Protein AF-A0A1N5U820-F1 (afdb_mo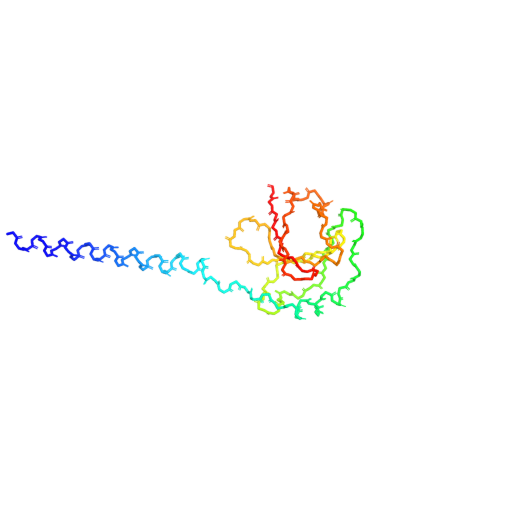nomer_lite)

Organism: NCBI:txid709881

Sequence (133 aa):
MRIARWWWIIGVTAVVAVVVATVLVVVLPQVIRPGCSFDRATFDQVVAKLPAPPTDSEAYDPVDAPSKIGSCRILGSYGVTGGYIFYGESPGFDDSGWGYFPAGPNGDLGNGAWEAPQFELIEGSWYTWTASW

Secondary structure (DSSP, 8-state):
-HHHHHHHHHHHHHHHHHHHHHIIIIIHHHH--------HHHHHHHHTTS-PPP-STT-EEE----SEETTEEEEEEEEETTEEEEEE--SSSSEEEEEE-TT---S--SSSSSEEEEEEEEETTEEEEEEE-

Foldseek 3Di:
DVPVVVVVVVVVVVVVVVVVVCCVPPVVCVVDDPQDDDDPVQVVVQVVPWDQADQDLQFWAWTDGDCDGRNWGFPTKTRFHQWIDTFTDDPDPKTWDKIFHQPDDDQRSRNPPFDTKDWDDDDHRMTIIITDD

Structure (mmCIF, N/CA/C/O backbone):
data_AF-A0A1N5U820-F1
#
_entry.id   AF-A0A1N5U820-F1
#
loop_
_atom_site.group_PDB
_atom_site.id
_atom_site.type_symbol
_atom_site.label_atom_id
_atom_site.label_alt_id
_atom_site.label_comp_id
_atom_site.label_asym_id
_atom_site.label_entity_id
_atom_site.label_seq_id
_atom_site.pdbx_PDB_ins_code
_atom_site.Cartn_x
_atom_site.Cartn_y
_atom_site.Cartn_z
_atom_site.occupancy
_atom_site.B_iso_or_equiv
_atom_site.auth_seq_id
_atom_site.auth_comp_id
_atom_site.auth_asym_id
_atom_site.auth_atom_id
_atom_site.pdbx_PDB_model_num
ATOM 1 N N . MET A 1 1 ? 42.452 13.610 -47.689 1.00 53.88 1 MET A N 1
ATOM 2 C CA . MET A 1 1 ? 41.547 13.980 -46.569 1.00 53.88 1 MET A CA 1
ATOM 3 C C . MET A 1 1 ? 40.154 13.319 -46.585 1.00 53.88 1 MET A C 1
ATOM 5 O O . MET A 1 1 ? 39.426 13.491 -45.620 1.00 53.88 1 MET A O 1
ATOM 9 N N . ARG A 1 2 ? 39.751 12.535 -47.604 1.00 57.34 2 ARG A N 1
ATOM 10 C CA . ARG A 1 2 ? 38.417 11.884 -47.631 1.00 57.34 2 ARG A CA 1
ATOM 11 C C . ARG A 1 2 ? 38.283 10.644 -46.733 1.00 57.34 2 ARG A C 1
ATOM 13 O O . ARG A 1 2 ? 37.212 10.409 -46.195 1.00 57.34 2 ARG A O 1
ATOM 20 N N . ILE A 1 3 ? 39.371 9.895 -46.542 1.00 59.06 3 ILE A N 1
ATOM 21 C CA . ILE A 1 3 ? 39.363 8.610 -45.823 1.00 59.06 3 ILE A CA 1
ATOM 22 C C . ILE A 1 3 ? 39.182 8.827 -44.311 1.00 59.06 3 ILE A C 1
ATOM 24 O O . ILE A 1 3 ? 38.300 8.227 -43.712 1.00 59.06 3 ILE A O 1
ATOM 28 N N . ALA A 1 4 ? 39.922 9.763 -43.706 1.00 61.66 4 ALA A N 1
ATOM 29 C CA . ALA A 1 4 ? 39.846 10.050 -42.267 1.00 61.66 4 ALA A CA 1
ATOM 30 C C . ALA A 1 4 ? 38.443 10.482 -41.797 1.00 61.66 4 ALA A C 1
ATOM 32 O O . ALA A 1 4 ? 38.001 10.097 -40.720 1.00 61.66 4 ALA A O 1
ATOM 33 N N . ARG A 1 5 ? 37.711 11.230 -42.635 1.00 63.62 5 ARG A N 1
ATOM 34 C CA . ARG A 1 5 ? 36.337 11.669 -42.353 1.00 63.62 5 ARG A CA 1
ATOM 35 C C . ARG A 1 5 ? 35.337 10.506 -42.349 1.00 63.62 5 ARG A C 1
ATOM 37 O O . ARG A 1 5 ? 34.375 10.544 -41.597 1.00 63.62 5 ARG A O 1
ATOM 44 N N . TRP A 1 6 ? 35.572 9.475 -43.160 1.00 62.66 6 TRP A N 1
ATOM 45 C CA . TRP A 1 6 ? 34.725 8.280 -43.228 1.00 62.66 6 TRP A CA 1
ATOM 46 C C . TRP A 1 6 ? 34.872 7.397 -41.983 1.00 62.66 6 TRP A C 1
ATOM 48 O O . TRP A 1 6 ? 33.872 7.007 -41.388 1.00 62.66 6 TRP A O 1
ATOM 58 N N . TRP A 1 7 ? 36.108 7.165 -41.534 1.00 70.12 7 TRP A N 1
ATOM 59 C CA . TRP A 1 7 ? 36.382 6.413 -40.302 1.00 70.12 7 TRP A CA 1
ATOM 60 C C . TRP A 1 7 ? 35.837 7.112 -39.051 1.00 70.12 7 TRP A C 1
ATOM 62 O O . TRP A 1 7 ? 35.310 6.451 -38.160 1.00 70.12 7 TRP A O 1
ATOM 72 N N . TRP A 1 8 ? 35.883 8.448 -39.019 1.00 68.38 8 TRP A N 1
ATOM 73 C CA . TRP A 1 8 ? 35.273 9.245 -37.951 1.00 68.38 8 TRP A CA 1
ATOM 74 C C . TRP A 1 8 ? 33.753 9.080 -37.876 1.00 68.38 8 TRP A C 1
ATOM 76 O O . TRP A 1 8 ? 33.215 8.891 -36.789 1.00 68.38 8 TRP A O 1
ATOM 86 N N . ILE A 1 9 ? 33.059 9.108 -39.018 1.00 71.38 9 ILE A N 1
ATOM 87 C CA . ILE A 1 9 ? 31.601 8.923 -39.055 1.00 71.38 9 ILE A CA 1
ATOM 88 C C . ILE A 1 9 ? 31.234 7.525 -38.547 1.00 71.38 9 ILE A C 1
ATOM 90 O O . ILE A 1 9 ? 30.357 7.400 -37.697 1.00 71.38 9 ILE A O 1
ATOM 94 N N . ILE A 1 10 ? 31.935 6.481 -39.001 1.00 74.88 10 ILE A N 1
ATOM 95 C CA . ILE A 1 10 ? 31.683 5.099 -38.562 1.00 74.88 10 ILE A CA 1
ATOM 96 C C . ILE A 1 10 ? 31.910 4.958 -37.050 1.00 74.88 10 ILE A C 1
ATOM 98 O O . ILE A 1 10 ? 31.061 4.396 -36.360 1.00 74.88 10 ILE A O 1
ATOM 102 N N . GLY A 1 11 ? 33.004 5.521 -36.525 1.00 71.88 11 GLY A N 1
ATOM 103 C CA . GLY A 1 11 ? 33.309 5.493 -35.093 1.00 71.88 11 GLY A CA 1
ATOM 104 C C . GLY A 1 11 ? 32.236 6.177 -34.244 1.00 71.88 11 GLY A C 1
ATOM 105 O O . GLY A 1 11 ? 31.749 5.590 -33.281 1.00 71.88 11 GLY A O 1
ATOM 106 N N . VAL A 1 12 ? 31.801 7.380 -34.633 1.00 76.81 12 VAL A N 1
ATOM 107 C CA . VAL A 1 12 ? 30.736 8.109 -33.920 1.00 76.81 12 VAL A CA 1
ATOM 108 C C . VAL A 1 12 ? 29.416 7.341 -33.973 1.00 76.81 12 VAL A C 1
ATOM 110 O O . VAL A 1 12 ? 28.738 7.219 -32.956 1.00 76.81 12 VAL A O 1
ATOM 113 N N . THR A 1 13 ? 29.067 6.769 -35.126 1.00 76.62 13 THR A N 1
ATOM 114 C CA . THR A 1 13 ? 27.813 6.016 -35.283 1.00 76.62 13 THR A CA 1
ATOM 115 C C . THR A 1 13 ? 27.815 4.747 -34.430 1.00 76.62 13 THR A C 1
ATOM 117 O O . THR A 1 13 ? 26.808 4.437 -33.800 1.00 76.62 13 THR A O 1
ATOM 120 N N . ALA A 1 14 ? 28.951 4.045 -34.349 1.00 77.12 14 ALA A N 1
ATOM 121 C CA . ALA A 1 14 ? 29.101 2.868 -33.498 1.00 77.12 14 ALA A CA 1
ATOM 122 C C . ALA A 1 14 ? 28.970 3.218 -32.008 1.00 77.12 14 ALA A C 1
ATOM 124 O O . ALA A 1 14 ? 28.256 2.531 -31.282 1.00 77.12 14 ALA A O 1
ATOM 125 N N . VAL A 1 15 ? 29.590 4.314 -31.557 1.00 81.88 15 VAL A N 1
ATOM 126 C CA . VAL A 1 15 ? 29.475 4.772 -30.162 1.00 81.88 15 VAL A CA 1
ATOM 127 C C . VAL A 1 15 ? 28.038 5.174 -29.837 1.00 81.88 15 VAL A C 1
ATOM 129 O O . VAL A 1 15 ? 27.503 4.740 -28.821 1.00 81.88 15 VAL A O 1
ATOM 132 N N . VAL A 1 16 ? 27.378 5.939 -30.711 1.00 84.75 16 VAL A N 1
ATOM 133 C CA . VAL A 1 16 ? 25.972 6.328 -30.517 1.00 84.75 16 VAL A CA 1
ATOM 134 C C . VAL A 1 16 ? 25.066 5.097 -30.488 1.00 84.75 16 VAL A C 1
ATOM 136 O O . VAL A 1 16 ? 24.220 4.997 -29.605 1.00 84.75 16 VAL A O 1
ATOM 139 N N . ALA A 1 17 ? 25.268 4.130 -31.385 1.00 82.38 17 ALA A N 1
ATOM 140 C CA . ALA A 1 17 ? 24.495 2.891 -31.395 1.00 82.38 17 ALA A CA 1
ATOM 141 C C . ALA A 1 17 ? 24.671 2.090 -30.097 1.00 82.38 17 ALA A C 1
ATOM 143 O O . ALA A 1 17 ? 23.684 1.608 -29.546 1.00 82.38 17 ALA A O 1
ATOM 144 N N . VAL A 1 18 ? 25.897 1.994 -29.571 1.00 83.00 18 VAL A N 1
ATOM 145 C CA . VAL A 1 18 ? 26.172 1.322 -28.291 1.00 83.00 18 VAL A CA 1
ATOM 146 C C . VAL A 1 18 ? 25.516 2.063 -27.131 1.00 83.00 18 VAL A C 1
ATOM 148 O O . VAL A 1 18 ? 24.887 1.423 -26.293 1.00 83.00 18 VAL A O 1
ATOM 151 N N . VAL A 1 19 ? 25.597 3.394 -27.086 1.00 82.44 19 VAL A N 1
ATOM 152 C CA . VAL A 1 19 ? 24.952 4.192 -26.031 1.00 82.44 19 VAL A CA 1
ATOM 153 C C . VAL A 1 19 ? 23.434 4.023 -26.080 1.00 82.44 19 VAL A C 1
ATOM 155 O O . VAL A 1 19 ? 22.825 3.723 -25.058 1.00 82.44 19 VAL A O 1
ATOM 158 N N . VAL A 1 20 ? 22.822 4.132 -27.261 1.00 83.75 20 VAL A N 1
ATOM 159 C CA . VAL A 1 20 ? 21.371 3.960 -27.440 1.00 83.75 20 VAL A CA 1
ATOM 160 C C . VAL A 1 20 ? 20.937 2.541 -27.075 1.00 83.75 20 VAL A C 1
ATOM 162 O O . VAL A 1 20 ? 19.967 2.377 -26.340 1.00 83.75 20 VAL A O 1
ATOM 165 N N . ALA A 1 21 ? 21.669 1.515 -27.516 1.00 81.50 21 ALA A N 1
ATOM 166 C CA . ALA A 1 21 ? 21.393 0.129 -27.146 1.00 81.50 21 ALA A CA 1
ATOM 167 C C . ALA A 1 21 ? 21.536 -0.097 -25.634 1.00 81.50 21 ALA A C 1
ATOM 169 O O . ALA A 1 21 ? 20.701 -0.764 -25.035 1.00 81.50 21 ALA A O 1
ATOM 170 N N . THR A 1 22 ? 22.543 0.504 -24.998 1.00 78.06 22 THR A N 1
ATOM 171 C CA . THR A 1 22 ? 22.745 0.409 -23.545 1.00 78.06 22 THR A CA 1
ATOM 172 C C . THR A 1 22 ? 21.602 1.083 -22.789 1.00 78.06 22 THR A C 1
ATOM 174 O O . THR A 1 22 ? 21.066 0.502 -21.852 1.00 78.06 22 THR A O 1
ATOM 177 N N . VAL A 1 23 ? 21.155 2.263 -23.226 1.00 75.81 23 VAL A N 1
ATOM 178 C CA . VAL A 1 23 ? 19.983 2.937 -22.645 1.00 75.81 23 VAL A CA 1
ATOM 179 C C . VAL A 1 23 ? 18.721 2.087 -22.829 1.00 75.81 23 VAL A C 1
ATOM 181 O O . VAL A 1 23 ? 17.976 1.882 -21.874 1.00 75.81 23 VAL A O 1
ATOM 184 N N . LEU A 1 24 ? 18.502 1.520 -24.016 1.00 73.69 24 LEU A N 1
ATOM 185 C CA . LEU A 1 24 ? 17.335 0.678 -24.300 1.00 73.69 24 LEU A CA 1
ATOM 186 C C . LEU A 1 24 ? 17.327 -0.643 -23.514 1.00 73.69 24 LEU A C 1
ATOM 188 O O . LEU A 1 24 ? 16.258 -1.106 -23.130 1.00 73.69 24 LEU A O 1
ATOM 192 N N . VAL A 1 25 ? 18.489 -1.259 -23.289 1.00 72.50 25 VAL A N 1
ATOM 193 C CA . VAL A 1 25 ? 18.595 -2.586 -22.656 1.00 72.50 25 VAL A CA 1
ATOM 194 C C . VAL A 1 25 ? 18.757 -2.499 -21.140 1.00 72.50 25 VAL A C 1
ATOM 196 O O . VAL A 1 25 ? 18.289 -3.383 -20.432 1.00 72.50 25 VAL A O 1
ATOM 199 N N . VAL A 1 26 ? 19.410 -1.460 -20.623 1.00 65.69 26 VAL A N 1
ATOM 200 C CA . VAL A 1 26 ? 19.708 -1.345 -19.186 1.00 65.69 26 VAL A CA 1
ATOM 201 C C . VAL A 1 26 ? 18.745 -0.391 -18.497 1.00 65.69 26 VAL A C 1
ATOM 203 O O . VAL A 1 26 ? 18.209 -0.718 -17.443 1.00 65.69 26 VAL A O 1
ATOM 206 N N . VAL A 1 27 ? 18.493 0.773 -19.096 1.00 61.59 27 VAL A N 1
ATOM 207 C CA . VAL A 1 27 ? 17.719 1.842 -18.448 1.00 61.59 27 VAL A CA 1
ATOM 208 C C . VAL A 1 27 ? 16.228 1.661 -18.711 1.00 61.59 27 VAL A C 1
ATOM 210 O O . VAL A 1 27 ? 15.418 1.742 -17.792 1.00 61.59 27 VAL A O 1
ATOM 213 N N . LEU A 1 28 ? 15.840 1.345 -19.947 1.00 54.75 28 LEU A N 1
ATOM 214 C CA . LEU A 1 28 ? 14.427 1.210 -20.302 1.00 54.75 28 LEU A CA 1
ATOM 215 C C . LEU A 1 28 ? 13.688 0.117 -19.515 1.00 54.75 28 LEU A C 1
ATOM 217 O O . LEU A 1 28 ? 12.572 0.388 -19.097 1.00 54.75 28 LEU A O 1
ATOM 221 N N . PRO A 1 29 ? 14.255 -1.072 -19.232 1.00 52.81 29 PRO A N 1
ATOM 222 C CA . PRO A 1 29 ? 13.578 -2.079 -18.415 1.00 52.81 29 PRO A CA 1
ATOM 223 C C . PRO A 1 29 ? 13.553 -1.739 -16.925 1.00 52.81 29 PRO A C 1
ATOM 225 O O . PRO A 1 29 ? 12.879 -2.430 -16.170 1.00 52.81 29 PRO A O 1
ATOM 228 N N . GLN A 1 30 ? 14.303 -0.728 -16.478 1.00 51.09 30 GLN A N 1
ATOM 229 C CA . GLN A 1 30 ? 14.186 -0.175 -15.126 1.00 51.09 30 GLN A CA 1
ATOM 230 C C . GLN A 1 30 ? 13.092 0.899 -15.060 1.00 51.09 30 GLN A C 1
ATOM 232 O O . GLN A 1 30 ? 12.391 0.988 -14.060 1.00 51.09 30 GLN A O 1
ATOM 237 N N . VAL A 1 31 ? 12.905 1.662 -16.142 1.00 49.84 31 VAL A N 1
ATOM 238 C CA . VAL A 1 31 ? 11.881 2.720 -16.260 1.00 49.84 31 VAL A CA 1
ATOM 239 C C . VAL A 1 31 ? 10.513 2.163 -16.687 1.00 49.84 31 VAL A C 1
ATOM 241 O O . VAL A 1 31 ? 9.473 2.682 -16.303 1.00 49.84 31 VAL A O 1
ATOM 244 N N . ILE A 1 32 ? 10.515 1.086 -17.471 1.00 43.62 32 ILE A N 1
ATOM 245 C CA . ILE A 1 32 ? 9.355 0.396 -18.043 1.00 43.62 32 ILE A CA 1
ATOM 246 C C . ILE A 1 32 ? 9.423 -1.072 -17.611 1.00 43.62 32 ILE A C 1
ATOM 248 O O . ILE A 1 32 ? 9.429 -1.993 -18.428 1.00 43.62 32 ILE A O 1
ATOM 252 N N . ARG A 1 33 ? 9.486 -1.337 -16.304 1.00 50.72 33 ARG A N 1
ATOM 253 C CA . ARG A 1 33 ? 8.813 -2.560 -15.856 1.00 50.72 33 ARG A CA 1
ATOM 254 C C . ARG A 1 33 ? 7.325 -2.271 -15.983 1.00 50.72 33 ARG A C 1
ATOM 256 O O . ARG A 1 33 ? 6.921 -1.160 -15.641 1.00 50.72 33 ARG A O 1
ATOM 263 N N . PRO A 1 34 ? 6.494 -3.211 -16.453 1.00 45.06 34 PRO A N 1
ATOM 264 C CA . PRO A 1 34 ? 5.074 -3.128 -16.179 1.00 45.06 34 PRO A CA 1
ATOM 265 C C . PRO A 1 34 ? 4.940 -3.284 -14.661 1.00 45.06 34 PRO A C 1
ATOM 267 O O . PRO A 1 34 ? 4.753 -4.389 -14.155 1.00 45.06 34 PRO A O 1
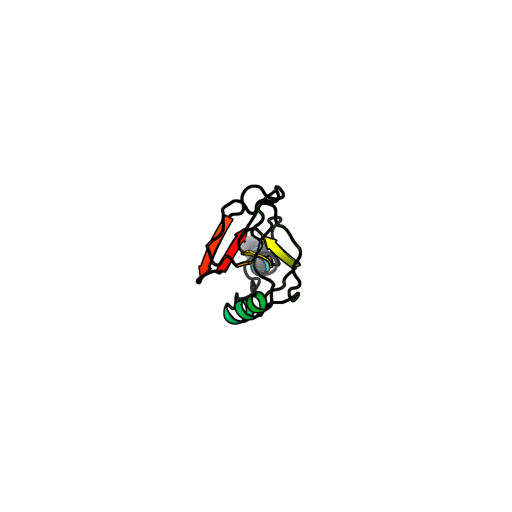ATOM 270 N N . GLY A 1 35 ? 5.158 -2.184 -13.929 1.00 59.47 35 GLY A N 1
ATOM 271 C CA . GLY A 1 35 ? 4.763 -2.050 -12.541 1.00 59.47 35 GLY A CA 1
ATOM 2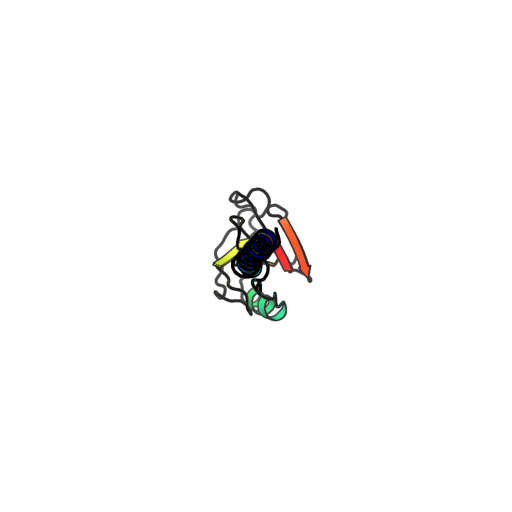72 C C . GLY A 1 35 ? 3.319 -2.499 -12.517 1.00 59.47 35 GLY A C 1
ATOM 273 O O . GLY A 1 35 ? 2.532 -2.109 -13.383 1.00 59.47 35 GLY A O 1
ATOM 274 N N . CYS A 1 36 ? 3.037 -3.473 -11.668 1.00 76.00 36 CYS A N 1
ATOM 275 C CA . CYS A 1 36 ? 1.763 -4.151 -11.710 1.00 76.00 36 CYS A CA 1
ATOM 276 C C . CYS A 1 36 ? 0.605 -3.139 -11.718 1.00 76.00 36 CYS A C 1
ATOM 278 O O . CYS A 1 36 ? 0.657 -2.084 -11.088 1.00 76.00 36 CYS A O 1
ATOM 280 N N . SER A 1 37 ? -0.434 -3.442 -12.485 1.00 81.56 37 SER A N 1
ATOM 281 C CA . SER A 1 37 ? -1.607 -2.584 -12.565 1.00 81.56 37 SER A CA 1
ATOM 282 C C . SER A 1 37 ? -2.436 -2.779 -11.300 1.00 81.56 37 SER A C 1
ATOM 284 O O . SER A 1 37 ? -2.994 -3.865 -11.106 1.00 81.56 37 SER A O 1
ATOM 286 N N . PHE A 1 38 ? -2.528 -1.750 -10.457 1.00 86.25 38 PHE A N 1
ATOM 287 C CA . PHE A 1 38 ? -3.455 -1.759 -9.332 1.00 86.25 38 PHE A CA 1
ATOM 288 C C . PHE A 1 38 ? -4.881 -1.989 -9.852 1.00 86.25 38 PHE A C 1
ATOM 290 O O . PHE A 1 38 ? -5.392 -1.211 -10.656 1.00 86.25 38 PHE A O 1
ATOM 297 N N . ASP A 1 39 ? -5.500 -3.083 -9.413 1.00 89.81 39 ASP A N 1
ATOM 298 C CA . ASP A 1 39 ? -6.887 -3.418 -9.7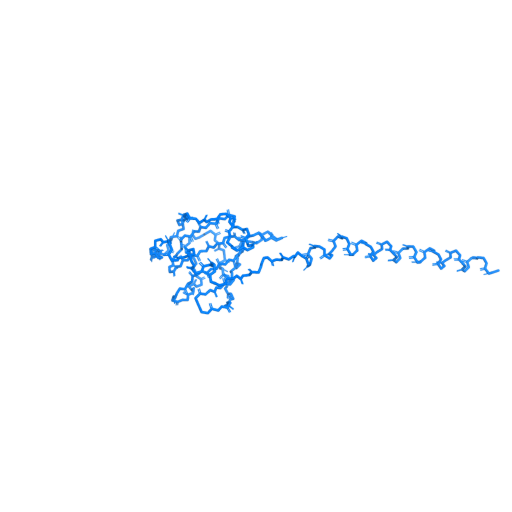20 1.00 89.81 39 ASP A CA 1
ATOM 299 C C . ASP A 1 39 ? -7.695 -3.396 -8.428 1.00 89.81 39 ASP A C 1
ATOM 301 O O . ASP A 1 39 ? -7.682 -4.353 -7.644 1.00 89.81 39 ASP A O 1
ATOM 305 N N . ARG A 1 40 ? -8.411 -2.289 -8.233 1.00 91.31 40 ARG A N 1
ATOM 306 C CA . ARG A 1 40 ? -9.203 -2.024 -7.035 1.00 91.31 40 ARG A CA 1
ATOM 307 C C . ARG A 1 40 ? -10.111 -3.194 -6.665 1.00 91.31 40 ARG A C 1
ATOM 309 O O . ARG A 1 40 ? -10.142 -3.586 -5.506 1.00 91.31 40 ARG A O 1
ATOM 316 N N . ALA A 1 41 ? -10.810 -3.788 -7.632 1.00 94.62 41 ALA A N 1
ATOM 317 C CA . ALA A 1 41 ? -11.775 -4.846 -7.346 1.00 94.62 41 ALA A CA 1
ATOM 318 C C . ALA A 1 41 ? -11.102 -6.100 -6.765 1.00 94.62 41 ALA A C 1
ATOM 320 O O . ALA A 1 41 ? -11.643 -6.736 -5.860 1.00 94.62 41 ALA A O 1
ATOM 321 N N . THR A 1 42 ? -9.912 -6.448 -7.259 1.00 94.44 42 THR A N 1
ATOM 322 C CA . THR A 1 42 ? -9.151 -7.594 -6.747 1.00 94.44 42 THR A CA 1
ATOM 323 C C . THR A 1 42 ? -8.573 -7.309 -5.359 1.00 94.44 42 THR A C 1
ATOM 325 O O . THR A 1 42 ? -8.590 -8.184 -4.494 1.00 94.44 42 THR A O 1
ATOM 328 N N . PHE A 1 43 ? -8.110 -6.083 -5.117 1.00 94.56 43 PHE A N 1
ATOM 329 C CA . PHE A 1 43 ? -7.626 -5.653 -3.805 1.00 94.56 43 PHE A CA 1
ATOM 330 C C . PHE A 1 43 ? -8.752 -5.593 -2.755 1.00 94.56 43 PHE A C 1
ATOM 332 O O . PHE A 1 43 ? -8.592 -6.122 -1.652 1.00 94.56 43 PHE A O 1
ATOM 339 N N . ASP A 1 44 ? -9.925 -5.066 -3.115 1.00 96.25 44 ASP A N 1
ATOM 340 C CA . ASP A 1 44 ? -11.116 -5.033 -2.254 1.00 96.25 44 ASP A CA 1
ATOM 341 C C . ASP A 1 44 ? -11.541 -6.451 -1.826 1.00 96.25 44 ASP A C 1
ATOM 343 O O . ASP A 1 44 ? -11.872 -6.685 -0.664 1.00 96.25 44 ASP A O 1
ATOM 347 N N . GLN A 1 45 ? -11.468 -7.436 -2.732 1.00 96.38 45 GLN A N 1
ATOM 348 C CA . GLN A 1 45 ? -11.765 -8.840 -2.412 1.00 96.38 45 GLN A CA 1
ATOM 349 C C . GLN A 1 45 ? -10.803 -9.461 -1.394 1.00 96.38 45 GLN A C 1
ATOM 351 O O . GLN A 1 45 ? -11.191 -10.395 -0.687 1.00 96.38 45 GLN A O 1
ATOM 356 N N . VAL A 1 46 ? -9.550 -9.003 -1.355 1.00 95.50 46 VAL A N 1
ATOM 357 C CA . VAL A 1 46 ? -8.563 -9.468 -0.374 1.00 95.50 46 VAL A CA 1
ATOM 358 C C . VAL A 1 46 ? -8.868 -8.848 0.979 1.00 95.50 46 VAL A C 1
ATOM 360 O O . VAL A 1 46 ? -9.049 -9.582 1.947 1.00 95.50 46 VAL A O 1
ATOM 363 N N . VAL A 1 47 ? -9.015 -7.522 1.037 1.00 95.94 47 VAL A N 1
ATOM 364 C CA . VAL A 1 47 ? -9.289 -6.808 2.293 1.00 95.94 47 VAL A CA 1
ATOM 365 C C . VAL A 1 47 ? -10.607 -7.245 2.926 1.00 95.94 47 VAL A C 1
ATOM 367 O O . VAL A 1 47 ? -10.675 -7.388 4.141 1.00 95.94 47 VAL A O 1
ATOM 370 N N . ALA A 1 48 ? -11.630 -7.559 2.129 1.00 96.12 48 ALA A N 1
ATOM 371 C CA . ALA A 1 48 ? -12.905 -8.066 2.638 1.00 96.12 48 ALA A CA 1
ATOM 372 C C . ALA A 1 48 ? -12.802 -9.410 3.393 1.00 96.12 48 ALA A C 1
ATOM 374 O O . ALA A 1 48 ? -13.755 -9.802 4.065 1.00 96.12 48 ALA A O 1
ATOM 375 N N . LYS A 1 49 ? -11.684 -10.138 3.259 1.00 96.31 49 LYS A N 1
ATOM 376 C CA . LYS A 1 49 ? -11.421 -11.412 3.953 1.00 96.31 49 LYS A CA 1
ATOM 377 C C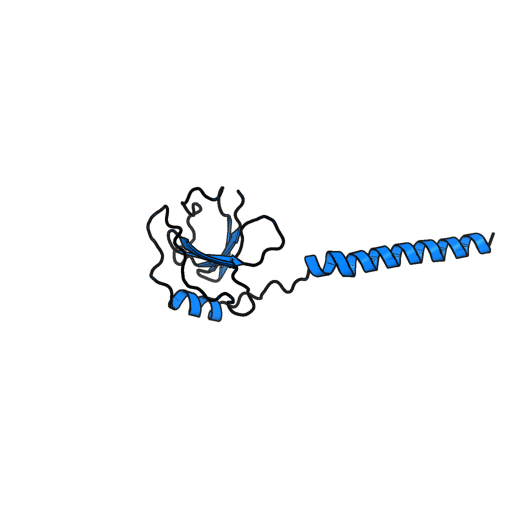 . LYS A 1 49 ? -10.482 -11.263 5.148 1.00 96.31 49 LYS A C 1
ATOM 379 O O . LYS A 1 49 ? -10.318 -12.223 5.898 1.00 96.31 49 LYS A O 1
ATOM 384 N N . LEU A 1 50 ? -9.841 -10.107 5.291 1.00 95.25 50 LEU A N 1
ATOM 385 C CA . LEU A 1 50 ? -8.980 -9.814 6.427 1.00 95.25 50 LEU A CA 1
ATOM 386 C C . LEU A 1 50 ? -9.837 -9.573 7.684 1.00 95.25 50 LEU A C 1
ATOM 388 O O . LEU A 1 50 ? -11.044 -9.337 7.570 1.00 95.25 50 LEU A O 1
ATOM 392 N N . PRO A 1 51 ? -9.249 -9.676 8.891 1.00 94.12 51 PRO A N 1
ATOM 393 C CA . PRO A 1 51 ? -9.926 -9.280 10.128 1.00 94.12 51 PRO A CA 1
ATOM 394 C C . PRO A 1 51 ? -10.346 -7.795 10.108 1.00 94.12 51 PRO A C 1
ATOM 396 O O . PRO A 1 51 ? -10.252 -7.116 9.095 1.00 94.12 51 PRO A O 1
ATOM 399 N N . ALA A 1 52 ? -10.855 -7.265 11.220 1.00 92.44 52 ALA A N 1
ATOM 400 C CA . ALA A 1 52 ? -11.016 -5.816 11.335 1.00 92.44 52 ALA A CA 1
ATOM 401 C C . ALA A 1 52 ? -9.634 -5.135 11.441 1.00 92.44 52 ALA A C 1
ATOM 403 O O . ALA A 1 52 ? -8.724 -5.740 12.024 1.00 92.44 52 ALA A O 1
ATOM 404 N N . PRO A 1 53 ? -9.455 -3.908 10.908 1.00 91.38 53 PRO A N 1
ATOM 405 C CA . PRO A 1 53 ? -8.197 -3.185 11.049 1.00 91.38 53 PRO A CA 1
ATOM 406 C C . PRO A 1 53 ? -7.831 -2.983 12.524 1.00 91.38 53 PRO A C 1
ATOM 408 O O . PRO A 1 53 ? -8.720 -2.650 13.317 1.00 91.38 53 PRO A O 1
ATOM 411 N N . PRO A 1 54 ? -6.554 -3.157 12.903 1.00 89.75 54 PRO A N 1
ATOM 412 C CA . PRO A 1 54 ? -6.098 -2.867 14.255 1.00 89.75 54 PRO A CA 1
ATOM 413 C C . PRO A 1 54 ? -6.374 -1.418 14.664 1.00 89.75 54 PRO A C 1
ATOM 415 O O . PRO A 1 54 ? -6.344 -0.503 13.841 1.00 89.75 54 PRO A O 1
ATOM 418 N N . THR A 1 55 ? -6.623 -1.197 15.953 1.00 88.25 55 THR A N 1
ATOM 419 C CA . THR A 1 55 ? -6.813 0.147 16.529 1.00 88.25 55 THR A CA 1
ATOM 420 C C . THR A 1 55 ? -5.675 0.577 17.443 1.00 88.25 55 THR A C 1
ATOM 422 O O . THR A 1 55 ? -5.597 1.752 17.794 1.00 88.25 55 THR A O 1
ATOM 425 N N . ASP A 1 56 ? -4.824 -0.364 17.852 1.00 87.00 56 ASP A N 1
ATOM 426 C CA . ASP A 1 56 ? -3.687 -0.095 18.725 1.00 87.00 56 ASP A CA 1
ATOM 427 C C . ASP A 1 56 ? -2.647 0.718 17.969 1.00 87.00 56 ASP A C 1
ATOM 429 O O . ASP A 1 56 ? -2.296 0.356 16.851 1.00 87.00 56 ASP A O 1
ATOM 433 N N . SER A 1 57 ? -2.147 1.795 18.580 1.00 81.44 57 SER A N 1
ATOM 434 C CA . SER A 1 57 ? -1.246 2.741 17.914 1.00 81.44 57 SER A CA 1
ATOM 435 C C . SER A 1 57 ? 0.058 2.109 17.441 1.00 81.44 57 SER A C 1
ATOM 437 O O . SER A 1 57 ? 0.631 2.618 16.494 1.00 81.44 57 SER A O 1
ATOM 439 N N . GLU A 1 58 ? 0.498 1.018 18.070 1.00 82.88 58 GLU A N 1
ATOM 440 C CA . GLU A 1 58 ? 1.744 0.309 17.750 1.00 82.88 58 GLU A CA 1
ATOM 441 C C . GLU A 1 58 ? 1.527 -0.964 16.917 1.00 82.88 58 GLU A C 1
ATOM 443 O O . GLU A 1 58 ? 2.437 -1.784 16.781 1.00 82.88 58 GLU A O 1
ATOM 448 N N . ALA A 1 59 ? 0.321 -1.163 16.373 1.00 86.69 59 ALA A N 1
ATOM 449 C CA . ALA A 1 59 ? -0.012 -2.380 15.646 1.00 86.69 59 ALA A CA 1
ATOM 450 C C . ALA A 1 59 ? 0.863 -2.555 14.397 1.00 86.69 59 ALA A C 1
ATOM 452 O O . ALA A 1 59 ? 0.928 -1.687 13.524 1.00 86.69 59 ALA A O 1
ATOM 453 N N . TYR A 1 60 ? 1.495 -3.722 14.302 1.00 88.25 60 TYR A N 1
ATOM 454 C CA . TYR A 1 60 ? 2.233 -4.157 13.123 1.00 88.25 60 TYR A CA 1
ATOM 455 C C . TYR A 1 60 ? 2.163 -5.678 12.982 1.00 88.25 60 TYR A C 1
ATOM 457 O O . TYR A 1 60 ? 3.164 -6.398 13.016 1.00 88.25 60 TYR A O 1
ATOM 465 N N . ASP A 1 61 ? 0.937 -6.176 12.879 1.00 89.50 61 ASP A N 1
ATOM 466 C CA . ASP A 1 61 ? 0.662 -7.605 12.928 1.00 89.50 61 ASP A CA 1
ATOM 467 C C . ASP A 1 61 ? 0.673 -8.202 11.519 1.00 89.50 61 ASP A C 1
ATOM 469 O O . ASP A 1 61 ? -0.054 -7.713 10.651 1.00 89.50 61 ASP A O 1
ATOM 473 N N . PRO A 1 62 ? 1.446 -9.269 11.250 1.00 92.44 62 PRO A N 1
ATOM 474 C CA . PRO A 1 62 ? 1.375 -9.968 9.975 1.00 92.44 62 PRO A CA 1
ATOM 475 C C . PRO A 1 62 ? -0.053 -10.445 9.697 1.00 92.44 62 PRO A C 1
ATOM 477 O O . PRO A 1 62 ? -0.682 -11.078 10.548 1.00 92.44 62 PRO A O 1
ATOM 480 N N . VAL A 1 63 ? -0.552 -10.187 8.489 1.00 94.00 63 VAL A N 1
ATOM 481 C CA . VAL A 1 63 ? -1.861 -10.681 8.043 1.00 94.00 63 VAL A CA 1
ATOM 482 C C . VAL A 1 63 ? -1.707 -11.631 6.869 1.00 94.00 63 VAL A C 1
ATOM 484 O O . VAL A 1 63 ? -0.850 -11.447 6.004 1.00 94.00 63 VAL A O 1
ATOM 487 N N . ASP A 1 64 ? -2.551 -12.660 6.841 1.00 93.31 64 ASP A N 1
ATOM 488 C CA . ASP A 1 64 ? -2.531 -13.646 5.768 1.00 93.31 64 ASP A CA 1
ATOM 489 C C . ASP A 1 64 ? -3.154 -13.052 4.499 1.00 93.31 64 ASP A C 1
ATOM 491 O O . ASP A 1 64 ? -4.369 -12.859 4.402 1.00 93.31 64 ASP A O 1
ATOM 495 N N . ALA A 1 65 ? -2.301 -12.730 3.531 1.00 91.44 65 ALA A N 1
ATOM 496 C CA . ALA A 1 65 ? -2.691 -12.225 2.227 1.00 91.44 65 ALA A CA 1
ATOM 497 C C . ALA A 1 65 ? -2.010 -13.042 1.120 1.00 91.44 65 ALA A C 1
ATOM 499 O O . ALA A 1 65 ? -0.892 -13.536 1.296 1.00 91.44 65 ALA A O 1
ATOM 500 N N . PRO A 1 66 ? -2.643 -13.173 -0.060 1.00 92.69 66 PRO A N 1
ATOM 501 C CA . PRO A 1 66 ? -2.018 -13.845 -1.186 1.00 92.69 66 PRO A CA 1
ATOM 502 C C . PRO A 1 66 ? -0.687 -13.187 -1.564 1.00 92.69 66 PRO A C 1
ATOM 504 O O . PRO A 1 66 ? -0.599 -11.967 -1.686 1.00 92.69 66 PRO A O 1
ATOM 507 N N . SER A 1 67 ? 0.318 -13.998 -1.901 1.00 91.19 67 SER A N 1
ATOM 508 C CA . SER A 1 67 ? 1.609 -13.526 -2.437 1.00 91.19 67 SER A CA 1
ATOM 509 C C . SER A 1 67 ? 1.494 -12.792 -3.782 1.00 91.19 67 SER A C 1
ATOM 511 O O . SER A 1 67 ? 2.477 -12.254 -4.303 1.00 91.19 67 SER A O 1
ATOM 513 N N . LYS A 1 68 ? 0.290 -12.768 -4.365 1.00 91.06 68 LYS A N 1
ATOM 514 C CA . LYS A 1 68 ? -0.052 -12.009 -5.559 1.00 91.06 68 LYS A CA 1
ATOM 515 C C . LYS A 1 68 ? -1.498 -11.512 -5.501 1.00 91.06 68 LYS A C 1
ATOM 517 O O . LYS A 1 68 ? -2.412 -12.317 -5.334 1.00 91.06 68 LYS A O 1
ATOM 522 N N . ILE A 1 69 ? -1.705 -10.218 -5.726 1.00 90.56 69 ILE A N 1
ATOM 523 C CA . ILE A 1 69 ? -3.025 -9.583 -5.843 1.00 90.56 69 ILE A CA 1
ATOM 524 C C . ILE A 1 69 ? -3.131 -8.995 -7.251 1.00 90.56 69 ILE A C 1
ATOM 526 O O . ILE A 1 69 ? -2.373 -8.106 -7.632 1.00 90.56 69 ILE A O 1
ATOM 530 N N . GLY A 1 70 ? -4.025 -9.539 -8.077 1.00 88.75 70 GLY A N 1
ATOM 531 C CA . GLY A 1 70 ? -4.085 -9.196 -9.499 1.00 88.75 70 GLY A CA 1
ATOM 532 C C . GLY A 1 70 ? -2.763 -9.520 -10.208 1.00 88.75 70 GLY A C 1
ATOM 533 O O . GLY A 1 70 ? -2.306 -10.666 -10.204 1.00 88.75 70 GLY A O 1
ATOM 534 N N . SER A 1 71 ? -2.126 -8.514 -10.816 1.00 87.06 71 SER A N 1
ATOM 535 C CA . SER A 1 71 ? -0.781 -8.639 -11.399 1.00 87.06 71 SER A CA 1
ATOM 536 C C . SER A 1 71 ? 0.348 -8.305 -10.411 1.00 87.06 71 SER A C 1
ATOM 538 O O . SER A 1 71 ? 1.511 -8.557 -10.730 1.00 87.06 71 SER A O 1
ATOM 540 N N . CYS A 1 72 ? 0.022 -7.800 -9.215 1.00 87.06 72 CYS A N 1
ATOM 541 C CA . CYS A 1 72 ? 0.972 -7.311 -8.218 1.00 87.06 72 CYS A CA 1
ATOM 542 C C . CYS A 1 72 ? 1.512 -8.422 -7.338 1.00 87.06 72 CYS A C 1
ATOM 544 O O . CYS A 1 72 ? 0.746 -9.147 -6.709 1.00 87.06 72 CYS A O 1
ATOM 546 N N . ARG A 1 73 ? 2.838 -8.535 -7.265 1.00 89.31 73 ARG A N 1
ATOM 547 C CA . ARG A 1 73 ? 3.506 -9.389 -6.287 1.00 89.31 73 ARG A CA 1
ATOM 548 C C . ARG A 1 73 ? 3.499 -8.699 -4.928 1.00 89.31 73 ARG A C 1
ATOM 550 O O . ARG A 1 73 ? 3.876 -7.533 -4.841 1.00 89.31 73 ARG A O 1
ATOM 557 N N . ILE A 1 74 ? 3.107 -9.446 -3.903 1.00 91.50 74 ILE A N 1
ATOM 558 C CA . ILE A 1 74 ? 3.087 -8.993 -2.517 1.00 91.50 74 ILE A CA 1
ATOM 559 C C . ILE A 1 74 ? 4.209 -9.701 -1.760 1.00 91.50 74 ILE A C 1
ATOM 561 O O . ILE A 1 74 ? 4.302 -10.930 -1.777 1.00 91.50 74 ILE A O 1
ATOM 565 N N . LEU A 1 75 ? 5.090 -8.917 -1.146 1.00 90.94 75 LEU A N 1
ATOM 566 C CA . LEU A 1 75 ? 6.254 -9.400 -0.397 1.00 90.94 75 LEU A CA 1
ATOM 567 C C . LEU A 1 75 ? 5.960 -9.565 1.098 1.00 90.94 75 LEU A C 1
ATOM 569 O O . LEU A 1 75 ? 6.615 -10.355 1.770 1.00 90.94 75 LEU A O 1
ATOM 573 N N . GLY A 1 76 ? 4.965 -8.841 1.598 1.00 90.94 76 GLY A N 1
ATOM 574 C CA . GLY A 1 76 ? 4.552 -8.840 2.993 1.00 90.94 76 GLY A CA 1
ATOM 575 C C . GLY A 1 76 ? 3.227 -8.110 3.147 1.00 90.94 76 GLY A C 1
ATOM 576 O O . GLY A 1 76 ? 2.831 -7.318 2.287 1.00 90.94 76 GLY A O 1
ATOM 577 N N . SER A 1 77 ? 2.496 -8.406 4.211 1.00 93.75 77 SER A N 1
ATOM 578 C CA . SER A 1 77 ? 1.205 -7.782 4.488 1.00 93.75 77 SER A CA 1
ATOM 579 C C . SER A 1 77 ? 1.020 -7.665 5.983 1.00 93.75 77 SER A C 1
ATOM 581 O O . SER A 1 77 ? 1.240 -8.638 6.706 1.00 93.75 77 SER A O 1
ATOM 583 N N . TYR A 1 78 ? 0.631 -6.477 6.429 1.00 92.81 78 TYR A N 1
ATOM 584 C CA . TYR A 1 78 ? 0.545 -6.162 7.846 1.00 92.81 78 TYR A CA 1
ATOM 585 C C . TYR A 1 78 ? -0.714 -5.354 8.140 1.00 92.81 78 TYR A C 1
ATOM 587 O O . TYR A 1 78 ? -1.096 -4.466 7.373 1.00 92.81 78 TYR A O 1
ATOM 595 N N . GLY A 1 79 ? -1.359 -5.684 9.253 1.00 93.44 79 GLY A N 1
ATOM 596 C CA . GLY A 1 79 ? -2.334 -4.832 9.909 1.00 93.44 79 GLY A CA 1
ATOM 597 C C . GLY A 1 79 ? -1.606 -3.743 10.679 1.00 93.44 79 GLY A C 1
ATOM 598 O O . GLY A 1 79 ? -0.694 -4.029 11.451 1.00 93.44 79 GLY A O 1
ATOM 599 N N . VAL A 1 80 ? -2.028 -2.508 10.452 1.00 90.44 80 VAL A N 1
ATOM 600 C CA . VAL A 1 80 ? -1.506 -1.305 11.104 1.00 90.44 80 VAL A CA 1
ATOM 601 C C . VAL A 1 80 ? -2.662 -0.505 11.676 1.00 90.44 80 VAL A C 1
ATOM 603 O O . VAL A 1 80 ? -3.824 -0.748 11.339 1.00 90.44 80 VAL A O 1
ATOM 606 N N . THR A 1 81 ? -2.360 0.466 12.528 1.00 89.50 81 THR A N 1
ATOM 607 C CA . THR A 1 81 ? -3.364 1.352 13.120 1.00 89.50 81 THR A CA 1
ATOM 608 C C . THR A 1 81 ? -4.293 1.930 12.050 1.00 89.50 81 THR A C 1
ATOM 610 O O . THR A 1 81 ? -3.877 2.686 11.176 1.00 89.50 81 THR A O 1
ATOM 613 N N . GLY A 1 82 ? -5.572 1.564 12.107 1.00 89.75 82 GLY A N 1
ATOM 614 C CA . GLY A 1 82 ? -6.607 2.067 11.209 1.00 89.75 82 GLY A CA 1
ATOM 615 C C . GLY A 1 82 ? -6.605 1.484 9.793 1.00 89.75 82 GLY A C 1
ATOM 616 O O . GLY A 1 82 ? -7.423 1.929 8.984 1.00 89.75 82 GLY A O 1
ATOM 617 N N . GLY A 1 83 ? -5.759 0.499 9.468 1.00 93.44 83 GLY A N 1
ATOM 618 C CA . GLY A 1 83 ? -5.703 -0.040 8.108 1.00 93.44 83 GLY A CA 1
ATOM 619 C C . GLY A 1 83 ? -4.816 -1.264 7.883 1.00 93.44 83 GLY A C 1
ATOM 620 O O . GLY A 1 83 ? -4.469 -2.011 8.796 1.00 93.44 83 GLY A O 1
ATOM 621 N N . TYR A 1 84 ? -4.468 -1.466 6.614 1.00 94.38 84 TYR A N 1
ATOM 622 C CA . TYR A 1 84 ? -3.557 -2.512 6.149 1.00 94.38 84 TYR A CA 1
ATOM 623 C C . TYR A 1 84 ? -2.520 -1.928 5.212 1.00 94.38 84 TYR A C 1
ATOM 625 O O . TYR A 1 84 ? -2.845 -1.059 4.401 1.00 94.38 84 TYR A O 1
ATOM 633 N N . ILE A 1 85 ? -1.310 -2.476 5.249 1.00 92.19 85 ILE A N 1
ATOM 634 C CA . ILE A 1 85 ? -0.291 -2.226 4.235 1.00 92.19 85 ILE A CA 1
ATOM 635 C C . ILE A 1 85 ? 0.137 -3.529 3.566 1.00 92.19 85 ILE A C 1
ATOM 637 O O . ILE A 1 85 ? 0.288 -4.574 4.201 1.00 92.19 85 ILE A O 1
ATOM 641 N N . PHE A 1 86 ? 0.345 -3.448 2.260 1.00 93.12 86 PHE A N 1
ATOM 642 C CA . PHE A 1 86 ? 0.818 -4.520 1.401 1.00 93.12 86 PHE A CA 1
ATOM 643 C C . PHE A 1 86 ? 2.126 -4.065 0.770 1.00 93.12 86 PHE A C 1
ATOM 645 O O . PHE A 1 86 ? 2.148 -3.076 0.036 1.00 93.12 86 PHE A O 1
ATOM 652 N N . TYR A 1 87 ? 3.203 -4.790 1.042 1.00 90.12 87 TYR A N 1
ATOM 653 C CA . TYR A 1 87 ? 4.517 -4.529 0.471 1.00 90.12 87 TYR A CA 1
ATOM 654 C C . TYR A 1 87 ? 4.570 -4.999 -0.975 1.00 90.12 87 TYR A C 1
ATOM 656 O O . TYR A 1 87 ? 4.377 -6.188 -1.252 1.00 90.12 87 TYR A O 1
ATOM 664 N N . GLY A 1 88 ? 4.839 -4.072 -1.888 1.00 87.38 88 GLY A N 1
ATOM 665 C CA . GLY A 1 88 ? 5.027 -4.361 -3.302 1.00 87.38 88 GLY A CA 1
ATOM 666 C C . GLY A 1 88 ? 6.481 -4.659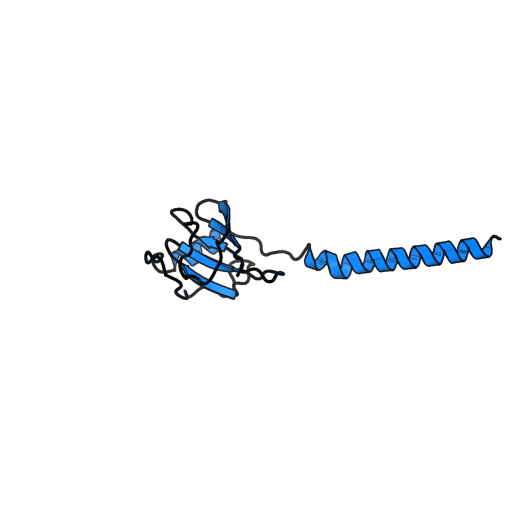 -3.651 1.00 87.38 88 GLY A C 1
ATOM 667 O O . GLY A 1 88 ? 7.403 -4.421 -2.878 1.00 87.38 88 GLY A O 1
ATOM 668 N N . GLU A 1 89 ? 6.698 -5.179 -4.856 1.00 78.19 89 GLU A N 1
ATOM 669 C CA . GLU A 1 89 ? 8.042 -5.259 -5.428 1.00 78.19 89 GLU A CA 1
ATOM 670 C C . GLU A 1 89 ? 8.476 -3.864 -5.915 1.00 78.19 89 GLU A C 1
ATOM 672 O O . GLU A 1 89 ? 7.995 -3.387 -6.944 1.00 78.19 89 GLU A O 1
ATOM 677 N N . SER A 1 90 ? 9.374 -3.212 -5.169 1.00 65.75 90 SER A N 1
ATOM 678 C CA . SER A 1 90 ? 9.928 -1.886 -5.481 1.00 65.75 90 SER A CA 1
ATOM 679 C C . SER A 1 90 ? 11.381 -1.992 -5.970 1.00 65.75 90 SER A C 1
ATOM 681 O O . SER A 1 90 ? 12.165 -2.734 -5.378 1.00 65.75 90 SER A O 1
ATOM 683 N N . PRO A 1 91 ? 11.786 -1.277 -7.040 1.00 52.91 91 PRO A N 1
ATOM 684 C CA . PRO A 1 91 ? 13.164 -1.290 -7.539 1.00 52.91 91 PRO A CA 1
ATOM 685 C C . PRO A 1 91 ? 14.154 -0.421 -6.728 1.00 52.91 91 PRO A C 1
ATOM 687 O O . PRO A 1 91 ? 15.290 -0.253 -7.172 1.00 52.91 91 PRO A O 1
ATOM 690 N N . GLY A 1 92 ? 13.758 0.127 -5.572 1.00 55.69 92 GLY A N 1
ATOM 691 C CA . GLY A 1 92 ? 14.597 0.945 -4.681 1.00 55.69 92 GLY A CA 1
ATOM 692 C C . GLY A 1 92 ? 14.685 0.387 -3.254 1.00 55.69 92 GLY A C 1
ATOM 693 O O . GLY A 1 92 ? 13.950 -0.529 -2.907 1.00 55.69 92 GLY A O 1
ATOM 694 N N . PHE A 1 93 ? 15.591 0.941 -2.437 1.00 50.97 93 PHE A N 1
ATOM 695 C CA . PHE A 1 93 ? 15.782 0.570 -1.020 1.00 50.97 93 PHE A CA 1
ATOM 696 C C . PHE A 1 93 ? 14.658 1.059 -0.086 1.00 50.97 93 PHE A C 1
ATOM 698 O O . PHE A 1 93 ? 14.731 0.805 1.112 1.00 50.97 93 PHE A O 1
ATOM 705 N N . ASP A 1 94 ? 13.641 1.732 -0.623 1.00 66.38 94 ASP A N 1
ATOM 706 C CA . ASP A 1 94 ? 12.529 2.274 0.153 1.00 66.38 94 ASP A CA 1
ATOM 707 C C . ASP A 1 94 ? 11.383 1.258 0.246 1.00 66.38 94 ASP A C 1
ATOM 709 O O . ASP A 1 94 ? 10.965 0.666 -0.761 1.00 66.38 94 ASP A O 1
ATOM 713 N N . ASP A 1 95 ? 10.867 1.091 1.464 1.00 81.06 95 ASP A N 1
ATOM 714 C CA . ASP A 1 95 ? 9.674 0.304 1.759 1.00 81.06 95 ASP A CA 1
ATOM 715 C C . ASP A 1 95 ? 8.485 0.950 1.041 1.00 81.06 95 ASP A C 1
ATOM 717 O O . ASP A 1 95 ? 8.196 2.129 1.244 1.00 81.06 95 ASP A O 1
ATOM 721 N N . SER A 1 96 ? 7.797 0.216 0.164 1.00 86.69 96 SER A N 1
ATOM 722 C CA . SER A 1 96 ? 6.647 0.767 -0.554 1.00 86.69 96 SER A CA 1
ATOM 723 C C . SER A 1 96 ? 5.615 -0.274 -0.963 1.00 86.69 96 SER A C 1
ATOM 725 O O . SER A 1 96 ? 5.870 -1.484 -1.009 1.00 86.69 96 SER A O 1
ATOM 727 N N . GLY A 1 97 ? 4.417 0.208 -1.284 1.00 90.31 97 GLY A N 1
ATOM 728 C CA . GLY A 1 97 ? 3.357 -0.620 -1.839 1.00 90.31 97 GLY A CA 1
ATOM 729 C C . GLY A 1 97 ? 1.988 0.037 -1.755 1.00 90.31 97 GLY A C 1
ATOM 730 O O . GLY A 1 97 ? 1.834 1.215 -2.076 1.00 90.31 97 GLY A O 1
ATOM 731 N N . TRP A 1 98 ? 0.987 -0.739 -1.338 1.00 92.81 98 TRP A N 1
ATOM 732 C CA . TRP A 1 98 ? -0.415 -0.310 -1.277 1.00 92.81 98 TRP A CA 1
ATOM 733 C C . TRP A 1 98 ? -0.935 -0.317 0.150 1.00 92.81 98 TRP A C 1
ATOM 735 O O . TRP A 1 98 ? -0.637 -1.227 0.918 1.00 92.81 98 TRP A O 1
ATOM 745 N N . GLY A 1 99 ? -1.715 0.697 0.492 1.00 93.25 99 GLY A N 1
ATOM 746 C CA . GLY A 1 99 ? -2.338 0.872 1.792 1.00 93.25 99 GLY A CA 1
ATOM 747 C C . GLY A 1 99 ? -3.853 0.936 1.666 1.00 93.25 99 GLY A C 1
ATOM 748 O O . GLY A 1 99 ? -4.367 1.618 0.779 1.00 93.25 99 GLY A O 1
ATOM 749 N N . TYR A 1 100 ? -4.560 0.250 2.559 1.00 95.62 100 TYR A N 1
ATOM 750 C CA . TYR A 1 100 ? -6.008 0.357 2.712 1.00 95.62 100 TYR A CA 1
ATOM 751 C C . TYR A 1 100 ? -6.342 1.022 4.046 1.00 95.62 100 TYR A C 1
ATOM 753 O O . TYR A 1 100 ? -6.136 0.423 5.101 1.00 95.62 100 TYR A O 1
ATOM 761 N N . PHE A 1 101 ? -6.892 2.233 3.989 1.00 94.62 101 PHE A N 1
ATOM 762 C CA . PHE A 1 101 ? -7.248 3.040 5.154 1.00 94.62 101 PHE A CA 1
ATOM 763 C C . PHE A 1 101 ? -8.663 3.608 4.993 1.00 94.62 101 PHE A C 1
ATOM 765 O O . PHE A 1 101 ? -8.848 4.661 4.377 1.00 94.62 101 PHE A O 1
ATOM 772 N N . PRO A 1 102 ? -9.695 2.938 5.535 1.00 93.81 102 PRO A N 1
ATOM 773 C CA . PRO A 1 102 ? -11.084 3.351 5.354 1.00 93.81 102 PRO A CA 1
ATOM 774 C C . PRO A 1 102 ? -11.403 4.715 5.975 1.00 93.81 102 PRO A C 1
ATOM 776 O O . PRO A 1 102 ? -12.252 5.431 5.450 1.00 93.81 102 PRO A O 1
ATOM 779 N N . ALA A 1 103 ? -10.707 5.092 7.050 1.00 92.25 103 ALA A N 1
ATOM 780 C CA . ALA A 1 103 ? -10.821 6.405 7.690 1.00 92.25 103 ALA A CA 1
ATOM 781 C C . ALA A 1 103 ? -9.733 7.404 7.238 1.00 92.25 103 ALA A C 1
ATOM 783 O O . ALA A 1 103 ? -9.676 8.519 7.755 1.00 92.25 103 ALA A O 1
ATOM 784 N N . GLY A 1 104 ? -8.893 7.016 6.273 1.00 90.88 104 GLY A N 1
ATOM 785 C CA . GLY A 1 104 ? -7.667 7.720 5.902 1.00 90.88 104 GLY A CA 1
ATOM 786 C C . GLY A 1 104 ? -6.466 7.325 6.775 1.00 90.88 104 GLY A C 1
ATOM 787 O O . GLY A 1 104 ? -6.653 6.892 7.915 1.00 90.88 104 GLY A O 1
ATOM 788 N N . PRO A 1 105 ? -5.234 7.420 6.243 1.00 87.50 105 PRO A N 1
ATOM 789 C CA . PRO A 1 105 ? -4.033 7.096 6.995 1.00 87.50 105 PRO A CA 1
ATOM 790 C C . PRO A 1 105 ? -3.776 8.163 8.059 1.00 87.50 105 PRO A C 1
ATOM 792 O O . PRO A 1 105 ? -3.877 9.368 7.809 1.00 87.50 105 PRO A O 1
ATOM 795 N N . ASN A 1 106 ? -3.395 7.723 9.248 1.00 75.75 106 ASN A N 1
ATOM 796 C CA . ASN A 1 106 ? -2.663 8.555 10.185 1.00 75.75 106 ASN A CA 1
ATOM 797 C C . ASN A 1 106 ? -1.206 8.627 9.698 1.00 75.75 106 ASN A C 1
ATOM 799 O O . ASN A 1 106 ? -0.618 7.617 9.333 1.00 75.75 106 ASN A O 1
ATOM 803 N N . GLY A 1 107 ? -0.600 9.819 9.680 1.00 66.50 107 GLY A N 1
ATOM 804 C CA . GLY A 1 107 ? 0.805 10.013 9.264 1.00 66.50 107 GLY A CA 1
ATOM 805 C C . GLY A 1 107 ? 1.845 9.354 10.185 1.00 66.50 107 GLY A C 1
ATOM 806 O O . GLY A 1 107 ? 3.029 9.653 10.092 1.00 66.50 107 GLY A O 1
ATOM 807 N N . ASP A 1 108 ? 1.385 8.491 11.085 1.00 66.81 108 ASP A N 1
ATOM 808 C CA . ASP A 1 108 ? 2.155 7.704 12.024 1.00 66.81 108 ASP A CA 1
ATOM 809 C C . ASP A 1 108 ? 1.603 6.273 11.969 1.00 66.81 108 ASP A C 1
ATOM 811 O O . ASP A 1 108 ? 0.544 5.981 12.529 1.00 66.81 108 ASP A O 1
ATOM 815 N N . LEU A 1 109 ? 2.290 5.393 11.232 1.00 62.69 109 LEU A N 1
ATOM 816 C CA . LEU A 1 109 ? 1.992 3.956 11.245 1.00 62.69 109 LEU A CA 1
ATOM 817 C C . LEU A 1 109 ? 2.530 3.264 12.511 1.00 62.69 109 LEU A C 1
ATOM 819 O O . LEU A 1 109 ? 2.325 2.065 12.681 1.00 62.69 109 LEU A O 1
ATOM 823 N N . GLY A 1 110 ? 3.178 4.015 13.408 1.00 52.44 110 GLY A N 1
ATOM 824 C CA . GLY A 1 110 ? 3.070 3.795 14.843 1.00 52.44 110 GLY A CA 1
ATOM 825 C C . GLY A 1 110 ? 3.919 2.702 15.486 1.00 52.44 110 GLY A C 1
ATOM 826 O O . GLY A 1 110 ? 3.873 2.565 16.699 1.00 52.44 110 GLY A O 1
ATOM 827 N N . ASN A 1 111 ? 4.757 1.964 14.760 1.00 59.00 111 ASN A N 1
ATOM 828 C CA . ASN A 1 111 ? 5.610 0.922 15.363 1.00 59.00 111 ASN A CA 1
ATOM 829 C C . ASN A 1 111 ? 7.071 1.357 15.621 1.00 59.00 111 ASN A C 1
ATOM 831 O O . ASN A 1 111 ? 7.885 0.543 16.056 1.00 59.00 111 ASN A O 1
ATOM 835 N N . GLY A 1 112 ? 7.432 2.609 15.307 1.00 59.16 112 GLY A N 1
ATOM 836 C CA . GLY A 1 112 ? 8.811 3.111 15.398 1.00 59.16 112 GLY A CA 1
ATOM 837 C C . GLY A 1 112 ? 9.795 2.496 14.389 1.00 59.16 112 GLY A C 1
ATOM 838 O O . GLY A 1 112 ? 10.991 2.758 14.486 1.00 59.16 112 GLY A O 1
ATOM 839 N N . ALA A 1 113 ? 9.319 1.686 13.436 1.00 59.94 113 ALA A N 1
ATOM 840 C CA . ALA A 1 113 ? 10.138 1.049 12.404 1.00 59.94 113 ALA A CA 1
ATOM 841 C C . ALA A 1 113 ? 10.339 1.924 11.156 1.00 59.94 113 ALA A C 1
ATOM 843 O O . ALA A 1 113 ? 11.136 1.562 10.298 1.00 59.94 113 ALA A O 1
ATOM 844 N N . TRP A 1 114 ? 9.647 3.062 11.047 1.00 67.44 114 TRP A N 1
ATOM 845 C CA . TRP A 1 114 ? 9.767 3.965 9.903 1.00 67.44 114 TRP A CA 1
ATOM 846 C C . TRP A 1 114 ? 9.808 5.428 10.324 1.00 67.44 114 TRP A C 1
ATOM 848 O O . TRP A 1 114 ? 9.023 5.864 11.173 1.00 67.44 114 TRP A O 1
ATOM 858 N N . GLU A 1 115 ? 10.647 6.210 9.651 1.00 62.16 115 GLU A N 1
ATOM 859 C CA . GLU A 1 115 ? 10.624 7.663 9.746 1.00 62.16 115 GLU A CA 1
ATOM 860 C C . GLU A 1 115 ? 9.558 8.200 8.769 1.00 62.16 115 GLU A C 1
ATOM 862 O O . GLU A 1 115 ? 9.816 8.450 7.597 1.00 62.16 115 GLU A O 1
ATOM 867 N N . ALA A 1 116 ? 8.321 8.353 9.251 1.00 74.69 116 ALA A N 1
ATOM 868 C CA . ALA A 1 116 ? 7.233 9.091 8.588 1.00 74.69 116 ALA A CA 1
ATOM 869 C C . ALA A 1 116 ? 6.786 8.574 7.191 1.00 74.69 116 ALA A C 1
ATOM 871 O O . ALA A 1 116 ? 7.128 9.165 6.157 1.00 74.69 116 ALA A O 1
ATOM 872 N N . PRO A 1 117 ? 5.928 7.536 7.137 1.00 82.50 117 PRO A N 1
ATOM 873 C CA . PRO A 1 117 ? 5.370 7.043 5.882 1.00 82.50 117 PRO A CA 1
ATOM 874 C C . PRO A 1 117 ? 4.580 8.134 5.149 1.00 82.50 117 PRO A C 1
ATOM 876 O O . PRO A 1 117 ? 3.776 8.865 5.732 1.00 82.50 117 PRO A O 1
ATOM 879 N N . GLN A 1 118 ? 4.808 8.224 3.843 1.00 85.62 118 GLN A N 1
ATOM 880 C CA . GLN A 1 118 ? 4.083 9.106 2.937 1.00 85.62 118 GLN A CA 1
ATOM 881 C C . GLN A 1 118 ? 2.987 8.317 2.232 1.00 85.62 118 GLN A C 1
ATOM 883 O O . GLN A 1 118 ? 3.214 7.181 1.819 1.00 85.62 118 GLN A O 1
ATOM 888 N N . PHE A 1 119 ? 1.823 8.941 2.060 1.00 87.75 119 PHE A N 1
ATOM 889 C CA . PHE A 1 119 ? 0.671 8.338 1.399 1.00 87.75 119 PHE A CA 1
ATOM 890 C C . PHE A 1 119 ? 0.186 9.220 0.260 1.00 87.75 119 PHE A C 1
ATOM 892 O O . PHE A 1 119 ? -0.059 10.413 0.448 1.00 87.75 119 PHE A O 1
ATOM 899 N N . GLU A 1 120 ? -0.028 8.615 -0.900 1.00 89.31 120 GLU A N 1
ATOM 900 C CA . GLU A 1 120 ? -0.683 9.256 -2.033 1.00 89.31 120 GLU A CA 1
ATOM 901 C C . GLU A 1 120 ? -1.982 8.506 -2.335 1.00 89.31 120 GLU A C 1
ATOM 903 O O . GLU A 1 120 ? -2.018 7.282 -2.439 1.00 89.31 120 GLU A O 1
ATOM 908 N N . LEU A 1 121 ? -3.092 9.243 -2.403 1.00 92.19 121 LEU A N 1
ATOM 909 C CA . LEU A 1 121 ? -4.407 8.659 -2.646 1.00 92.19 121 LEU A CA 1
ATOM 910 C C . LEU A 1 121 ? -4.469 8.078 -4.063 1.00 92.19 121 LEU A C 1
ATOM 912 O O . LEU A 1 121 ? -4.242 8.794 -5.035 1.00 92.19 121 LEU A O 1
ATOM 916 N N . ILE A 1 122 ? -4.865 6.811 -4.172 1.00 90.69 122 ILE A N 1
ATOM 917 C CA . ILE A 1 122 ? -5.211 6.182 -5.449 1.00 90.69 122 ILE A CA 1
ATOM 918 C C . ILE A 1 122 ? -6.693 6.437 -5.725 1.00 90.69 122 ILE A C 1
ATOM 920 O O . ILE A 1 122 ? -7.053 7.140 -6.666 1.00 90.69 122 ILE A O 1
ATOM 924 N N . GLU A 1 123 ? -7.563 5.864 -4.887 1.00 91.44 123 GLU A N 1
ATOM 925 C CA . GLU A 1 123 ? -9.016 5.961 -5.019 1.00 91.44 123 GLU A CA 1
ATOM 926 C C . GLU A 1 123 ? -9.716 5.463 -3.745 1.00 91.44 123 GLU A C 1
ATOM 928 O O . GLU A 1 123 ? -9.424 4.379 -3.238 1.00 91.44 123 GLU A O 1
ATOM 933 N N . GLY A 1 124 ? -10.706 6.212 -3.250 1.00 94.06 124 GLY A N 1
ATOM 934 C CA . GLY A 1 124 ? -11.504 5.803 -2.092 1.00 94.06 124 GLY A CA 1
ATOM 935 C C . GLY A 1 124 ? -10.646 5.620 -0.840 1.00 94.06 124 GLY A C 1
ATOM 936 O O . GLY A 1 124 ? -10.089 6.583 -0.331 1.00 94.06 124 GLY A O 1
ATOM 937 N N . SER A 1 125 ? -10.563 4.385 -0.348 1.00 96.06 125 SER A N 1
ATOM 938 C CA . SER A 1 125 ? -9.780 4.012 0.838 1.00 96.06 125 SER A CA 1
ATOM 939 C C . SER A 1 125 ? -8.382 3.483 0.501 1.00 96.06 125 SER A C 1
ATOM 941 O O . SER A 1 125 ? -7.698 2.987 1.392 1.00 96.06 125 SER A O 1
ATOM 943 N N . TRP A 1 126 ? -7.969 3.545 -0.768 1.00 95.44 126 TRP A N 1
ATOM 944 C CA . TRP A 1 126 ? -6.697 3.007 -1.246 1.00 95.44 126 TRP A CA 1
ATOM 945 C C . TRP A 1 126 ? -5.659 4.088 -1.500 1.00 95.44 126 TRP A C 1
ATOM 947 O O . TRP A 1 126 ? -5.941 5.099 -2.146 1.00 95.44 126 TRP A O 1
ATOM 957 N N . TYR A 1 127 ? -4.439 3.811 -1.057 1.00 92.25 127 TYR A N 1
ATOM 958 C CA . TYR A 1 127 ? -3.286 4.697 -1.135 1.00 92.25 127 TYR A CA 1
ATOM 959 C C . TYR A 1 127 ? -2.075 3.928 -1.663 1.00 92.25 127 TYR A C 1
ATOM 961 O O . TYR A 1 127 ? -1.926 2.736 -1.384 1.00 92.25 127 TYR A O 1
ATOM 969 N N . THR A 1 128 ? -1.191 4.588 -2.399 1.00 90.00 128 THR A N 1
ATOM 970 C CA . THR A 1 128 ? 0.209 4.166 -2.454 1.00 90.00 128 THR A CA 1
ATOM 971 C C . THR A 1 128 ? 0.887 4.670 -1.190 1.00 90.00 128 THR A C 1
ATOM 973 O O . THR A 1 128 ? 0.534 5.730 -0.669 1.00 90.00 128 THR A O 1
ATOM 976 N N . TRP A 1 129 ? 1.835 3.901 -0.668 1.00 87.62 129 TRP A N 1
ATOM 977 C CA . TRP A 1 129 ? 2.632 4.338 0.470 1.00 87.62 129 TRP A CA 1
ATOM 978 C C . TRP A 1 129 ? 4.111 4.079 0.229 1.00 87.62 129 TRP A C 1
ATOM 980 O O . TRP A 1 129 ? 4.481 3.125 -0.463 1.00 87.62 129 TRP A O 1
ATOM 990 N N . THR A 1 130 ? 4.938 4.944 0.802 1.00 85.81 130 THR A N 1
ATOM 991 C CA . THR A 1 130 ? 6.397 4.826 0.816 1.00 85.81 130 THR A CA 1
ATOM 992 C C . THR A 1 130 ? 6.912 5.196 2.196 1.00 85.81 130 THR A C 1
ATOM 994 O O . THR A 1 130 ? 6.413 6.154 2.787 1.00 85.81 130 THR A O 1
ATOM 997 N N . ALA A 1 131 ? 7.929 4.506 2.685 1.00 79.19 131 ALA A N 1
ATOM 998 C CA . ALA A 1 131 ? 8.610 4.843 3.922 1.00 79.19 131 ALA A CA 1
ATOM 999 C C . ALA A 1 131 ? 10.125 4.693 3.762 1.00 79.19 131 ALA A C 1
ATOM 1001 O O . ALA A 1 131 ? 10.604 3.811 3.045 1.00 79.19 131 ALA A O 1
ATOM 1002 N N . SER A 1 132 ? 10.859 5.558 4.454 1.00 72.12 132 SER A N 1
ATOM 1003 C CA . SER A 1 132 ? 12.307 5.461 4.622 1.00 72.12 132 SER A CA 1
ATOM 1004 C C . SER A 1 132 ? 12.648 5.112 6.072 1.00 72.12 132 SER A C 1
ATOM 1006 O O . SER A 1 132 ? 11.856 5.360 6.987 1.00 72.12 132 SER A O 1
ATOM 1008 N N . TRP A 1 133 ? 13.828 4.521 6.249 1.00 60.62 133 TRP A N 1
ATOM 1009 C CA . TRP A 1 133 ? 14.449 4.269 7.550 1.00 60.62 133 TRP A CA 1
ATOM 1010 C C . TRP A 1 133 ? 15.188 5.494 8.070 1.00 60.62 133 TRP A C 1
ATOM 1012 O O . TRP A 1 133 ? 15.743 6.235 7.223 1.00 60.62 133 TRP A O 1
#

Radius of gyration: 22.37 Å; chains: 1; bounding box: 54×28×66 Å

pLDDT: mean 80.62, std 14.25, range [43.62, 96.38]